Protein AF-A0A2N2S033-F1 (afdb_monomer_lite)

Radius of gyration: 15.78 Å; chains: 1; bounding box: 37×51×32 Å

Sequence (68 aa):
MDRKLSSGINISSAILGVLPTDGRMIISIESGDEDNTSNIFEAIRQMPGVISAALVYHQYETDPDEEA

Secondary structure (DSSP, 8-state):
-----------SEEEEEPPPTT---EEEEE-SSHHHHHHHHHHHHTSTT------------S-TT---

pLDDT: mean 71.36, std 14.65, range [40.97, 92.19]

Structure (mmCIF, N/CA/C/O backbone):
data_AF-A0A2N2S033-F1
#
_entry.id   AF-A0A2N2S033-F1
#
loop_
_atom_site.group_PDB
_atom_site.id
_atom_site.type_symbol
_atom_site.label_atom_id
_atom_site.label_alt_id
_atom_site.label_comp_id
_atom_site.label_asym_id
_atom_site.label_entity_id
_atom_site.label_seq_id
_atom_site.pdbx_PDB_ins_code
_atom_site.Cartn_x
_atom_site.Cartn_y
_atom_site.Cartn_z
_atom_site.occupancy
_atom_site.B_iso_or_equiv
_atom_site.auth_seq_id
_atom_site.auth_comp_id
_atom_site.auth_asym_id
_atom_site.auth_atom_id
_atom_site.pdbx_PDB_model_num
ATOM 1 N N . MET A 1 1 ? 14.892 29.190 5.041 1.00 48.16 1 MET A N 1
ATOM 2 C CA . MET A 1 1 ? 14.292 27.901 5.451 1.00 48.16 1 MET A CA 1
ATOM 3 C C . MET A 1 1 ? 13.742 27.260 4.194 1.00 48.16 1 MET A C 1
ATOM 5 O O . MET A 1 1 ? 12.598 27.497 3.826 1.00 48.16 1 MET A O 1
ATOM 9 N N . ASP A 1 2 ? 14.606 26.544 3.490 1.00 52.44 2 ASP A N 1
ATOM 10 C CA . ASP A 1 2 ? 14.309 25.909 2.213 1.00 52.44 2 ASP A CA 1
ATOM 11 C C . ASP A 1 2 ? 13.436 24.677 2.445 1.00 52.44 2 ASP A C 1
ATOM 13 O O . ASP A 1 2 ? 13.827 23.712 3.105 1.00 52.44 2 ASP A O 1
ATOM 17 N N . ARG A 1 3 ? 12.200 24.741 1.948 1.00 40.97 3 ARG A N 1
ATOM 18 C CA . ARG A 1 3 ? 11.251 23.629 1.962 1.00 40.97 3 ARG A CA 1
ATOM 19 C C . ARG A 1 3 ? 11.803 22.572 1.009 1.00 40.97 3 ARG A C 1
ATOM 21 O O . ARG A 1 3 ? 11.743 22.751 -0.204 1.00 40.97 3 ARG A O 1
ATOM 28 N N . LYS A 1 4 ? 12.364 21.486 1.546 1.00 51.38 4 LYS A N 1
ATOM 29 C CA . LYS A 1 4 ? 12.692 20.296 0.754 1.00 51.38 4 LYS A CA 1
ATOM 30 C C . LYS A 1 4 ? 11.380 19.848 0.101 1.00 51.38 4 LYS A C 1
ATOM 32 O O . LYS A 1 4 ? 10.454 19.460 0.811 1.00 51.38 4 LYS A O 1
ATOM 37 N N . LEU A 1 5 ? 11.268 19.992 -1.219 1.00 50.72 5 LEU A N 1
ATOM 38 C CA . LEU A 1 5 ? 10.220 19.331 -1.993 1.00 50.72 5 LEU A CA 1
ATOM 39 C C . LEU A 1 5 ? 10.300 17.853 -1.602 1.00 50.72 5 LEU A C 1
ATOM 41 O O . LEU A 1 5 ? 11.341 17.231 -1.816 1.00 50.72 5 LEU A O 1
ATOM 45 N N . SER A 1 6 ? 9.270 17.309 -0.949 1.00 52.47 6 SER A N 1
ATOM 46 C CA . SER A 1 6 ? 9.178 15.860 -0.804 1.00 52.47 6 SER A CA 1
ATOM 47 C C . SER A 1 6 ? 9.106 15.336 -2.229 1.00 52.47 6 SER A C 1
ATOM 49 O O . SER A 1 6 ? 8.137 15.646 -2.926 1.00 52.47 6 SER A O 1
ATOM 51 N N . SER A 1 7 ? 10.145 14.649 -2.706 1.00 55.19 7 SER A N 1
ATOM 52 C CA . SER A 1 7 ? 10.058 13.959 -3.987 1.00 55.19 7 SER A CA 1
ATOM 53 C C . SER A 1 7 ? 8.851 13.038 -3.876 1.00 55.19 7 SER A C 1
ATOM 55 O O . SER A 1 7 ? 8.844 12.136 -3.037 1.00 55.19 7 SER A O 1
ATOM 57 N N . GLY A 1 8 ? 7.785 13.359 -4.607 1.00 55.81 8 GLY A N 1
ATOM 58 C CA . GLY A 1 8 ? 6.573 12.557 -4.599 1.00 55.81 8 GLY A CA 1
ATOM 59 C C . GLY A 1 8 ? 6.943 11.129 -4.973 1.00 55.81 8 GLY A C 1
ATOM 60 O O . GLY A 1 8 ? 7.752 10.914 -5.874 1.00 55.81 8 GLY A O 1
ATOM 61 N N . ILE A 1 9 ? 6.392 10.166 -4.247 1.00 57.62 9 ILE A N 1
ATOM 62 C CA . ILE A 1 9 ? 6.505 8.760 -4.610 1.00 57.62 9 ILE A CA 1
ATOM 63 C C . ILE A 1 9 ? 5.812 8.596 -5.974 1.00 57.62 9 ILE A C 1
ATOM 65 O O . ILE A 1 9 ? 4.633 8.934 -6.102 1.00 57.62 9 ILE A O 1
ATOM 69 N N . ASN A 1 10 ? 6.542 8.148 -7.002 1.00 54.62 10 ASN A N 1
ATOM 70 C CA . ASN A 1 10 ? 5.965 7.874 -8.321 1.00 54.62 10 ASN A CA 1
ATOM 71 C C . ASN A 1 10 ? 5.230 6.533 -8.266 1.00 54.62 10 ASN A C 1
ATOM 73 O O . ASN A 1 10 ? 5.858 5.480 -8.189 1.00 54.62 10 ASN A O 1
ATOM 77 N N . ILE A 1 11 ? 3.901 6.586 -8.290 1.00 58.69 11 ILE A N 1
ATOM 78 C CA . ILE A 1 11 ? 3.038 5.406 -8.372 1.00 58.69 11 ILE A CA 1
ATOM 79 C C . ILE A 1 11 ? 2.674 5.223 -9.847 1.00 58.69 11 ILE A C 1
ATOM 81 O O . ILE A 1 11 ? 1.971 6.072 -10.398 1.00 58.69 11 ILE A O 1
ATOM 85 N N . SER A 1 12 ? 3.147 4.147 -10.487 1.00 60.62 12 SER A N 1
ATOM 86 C CA . SER A 1 12 ? 2.808 3.859 -11.890 1.00 60.62 12 SER A CA 1
ATOM 87 C C . SER A 1 12 ? 1.360 3.388 -12.018 1.00 60.62 12 SER A C 1
ATOM 89 O O . SER A 1 12 ? 0.628 3.850 -12.892 1.00 60.62 12 SER A O 1
ATOM 91 N N . SER A 1 13 ? 0.914 2.526 -11.102 1.00 56.94 13 SER A N 1
ATOM 92 C CA . SER A 1 13 ? -0.488 2.138 -10.972 1.00 56.94 13 SER A CA 1
ATOM 93 C C . SER A 1 13 ? -0.800 1.681 -9.539 1.00 56.94 13 SER A C 1
ATOM 95 O O . SER A 1 13 ? 0.068 1.187 -8.818 1.00 56.94 13 SER A O 1
ATOM 97 N N . ALA A 1 14 ? -2.043 1.900 -9.100 1.00 58.41 14 ALA A N 1
ATOM 98 C CA . ALA A 1 14 ? -2.574 1.363 -7.851 1.00 58.41 14 ALA A CA 1
ATOM 99 C C . ALA A 1 14 ? -3.978 0.816 -8.113 1.00 58.41 14 ALA A C 1
ATOM 101 O O . ALA A 1 14 ? -4.891 1.565 -8.468 1.00 58.41 14 ALA A O 1
ATOM 102 N N . ILE A 1 15 ? -4.150 -0.494 -7.946 1.00 61.84 15 ILE A N 1
ATOM 103 C CA . ILE A 1 15 ? -5.456 -1.151 -8.051 1.00 61.84 15 ILE A CA 1
ATOM 104 C C . ILE A 1 15 ? -5.970 -1.392 -6.635 1.00 61.84 15 ILE A C 1
ATOM 106 O O . ILE A 1 15 ? -5.316 -2.060 -5.833 1.00 61.84 15 ILE A O 1
ATOM 110 N N . LEU A 1 16 ? -7.148 -0.843 -6.339 1.00 62.62 16 LEU A N 1
ATOM 111 C CA . LEU A 1 16 ? -7.845 -1.032 -5.073 1.00 62.62 16 LEU A CA 1
ATOM 112 C C . LEU A 1 16 ? -8.885 -2.152 -5.215 1.00 62.62 16 LEU A C 1
ATOM 114 O O . LEU A 1 16 ? -9.919 -1.968 -5.857 1.00 62.62 16 LEU A O 1
ATOM 118 N N . GLY A 1 17 ? -8.609 -3.311 -4.615 1.00 60.50 17 GLY A N 1
ATOM 119 C CA . GLY A 1 17 ? -9.554 -4.425 -4.517 1.00 60.50 17 GLY A CA 1
ATOM 120 C C . GLY A 1 17 ? -10.522 -4.249 -3.342 1.00 60.50 17 GLY A C 1
ATOM 121 O O . GLY A 1 17 ? -10.133 -3.776 -2.276 1.00 60.50 17 GLY A O 1
ATOM 122 N N . VAL A 1 18 ? -11.791 -4.615 -3.549 1.00 61.53 18 VAL A N 1
ATOM 123 C CA . VAL A 1 18 ? -12.921 -4.404 -2.622 1.00 61.53 18 VAL A CA 1
ATOM 124 C C . VAL A 1 18 ? -12.635 -4.916 -1.203 1.00 61.53 18 VAL A C 1
ATOM 126 O O . VAL A 1 18 ? -12.093 -6.006 -1.027 1.00 61.53 18 VAL A O 1
ATOM 129 N N . LEU A 1 19 ? -13.079 -4.153 -0.199 1.00 58.44 19 LEU A N 1
ATOM 130 C CA . LEU A 1 19 ? -13.117 -4.564 1.205 1.00 58.44 19 LEU A CA 1
ATOM 131 C C . LEU A 1 19 ? -14.058 -5.772 1.365 1.00 58.44 19 LEU A C 1
ATOM 133 O O . LEU A 1 19 ? -15.251 -5.639 1.069 1.00 58.44 19 LEU A O 1
ATOM 137 N N . PRO A 1 20 ? -13.621 -6.922 1.901 1.00 61.47 20 PRO A N 1
ATOM 138 C CA . PRO A 1 20 ? -14.552 -7.780 2.609 1.00 61.47 20 PRO A CA 1
ATOM 139 C C . PRO A 1 20 ? -15.083 -6.988 3.818 1.00 61.47 20 PRO A C 1
ATOM 141 O O . PRO A 1 20 ? -14.433 -6.066 4.318 1.00 61.47 20 PRO A O 1
ATOM 144 N N . THR A 1 21 ? -16.259 -7.335 4.339 1.00 70.50 21 THR A N 1
ATOM 145 C CA . THR A 1 21 ? -16.864 -6.651 5.505 1.00 70.50 21 THR A CA 1
ATOM 146 C C . THR A 1 21 ? -16.003 -6.702 6.779 1.00 70.50 21 THR A C 1
ATOM 148 O O . THR A 1 21 ? -16.385 -6.150 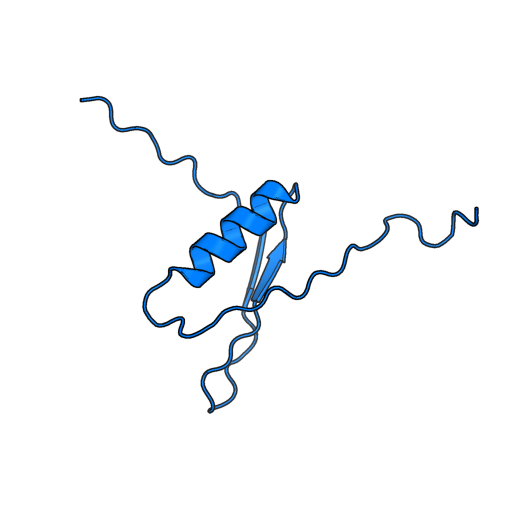7.805 1.00 70.50 21 THR A O 1
ATOM 151 N N . ASP A 1 22 ? -14.860 -7.384 6.728 1.00 78.81 22 ASP A N 1
ATOM 152 C CA . ASP A 1 22 ? -13.876 -7.547 7.793 1.00 78.81 22 ASP A CA 1
ATOM 153 C C . ASP A 1 22 ? -12.748 -6.497 7.786 1.00 78.81 22 ASP A C 1
ATOM 155 O O . ASP A 1 22 ? -11.868 -6.550 8.643 1.00 78.81 22 ASP A O 1
ATOM 159 N N . GLY A 1 23 ? -12.766 -5.540 6.851 1.00 79.44 23 GLY A N 1
ATOM 160 C CA . GLY A 1 23 ? -11.815 -4.426 6.831 1.00 79.44 23 GLY A CA 1
ATOM 161 C C . GLY A 1 23 ? -10.452 -4.747 6.213 1.00 79.44 23 GLY A C 1
ATOM 162 O O . GLY A 1 23 ? -9.524 -3.953 6.362 1.00 79.44 23 GLY A O 1
ATOM 163 N N . ARG A 1 24 ? -10.301 -5.880 5.514 1.00 83.56 24 ARG A N 1
ATOM 164 C CA . ARG A 1 24 ? -9.083 -6.182 4.745 1.00 83.56 24 ARG A CA 1
ATOM 165 C C . ARG A 1 24 ? -9.093 -5.488 3.387 1.00 83.56 24 ARG A C 1
ATOM 167 O O . ARG A 1 24 ? -10.132 -5.356 2.758 1.00 83.56 24 ARG A O 1
ATOM 174 N N . MET A 1 25 ? -7.925 -5.078 2.910 1.00 84.62 25 MET A N 1
ATOM 175 C CA . MET A 1 25 ? -7.764 -4.417 1.616 1.00 84.62 25 MET A CA 1
ATOM 176 C C . MET A 1 25 ? -6.627 -5.082 0.848 1.00 84.62 25 MET A C 1
ATOM 178 O O . MET A 1 25 ? -5.570 -5.343 1.421 1.00 84.62 25 MET A O 1
ATOM 182 N N . ILE A 1 26 ? -6.850 -5.355 -0.438 1.00 84.00 26 ILE A N 1
ATOM 183 C CA . ILE A 1 26 ? -5.799 -5.813 -1.351 1.00 84.00 26 ILE A CA 1
ATOM 184 C C . ILE A 1 26 ? -5.366 -4.616 -2.190 1.00 84.00 26 ILE A C 1
ATOM 186 O O . ILE A 1 26 ? -6.201 -3.960 -2.817 1.00 84.00 26 ILE A O 1
ATOM 190 N N . ILE A 1 27 ? -4.062 -4.348 -2.180 1.00 81.56 27 ILE A N 1
ATOM 191 C CA . ILE A 1 27 ? -3.429 -3.258 -2.918 1.00 81.56 27 ILE A CA 1
ATOM 192 C C . ILE A 1 27 ? -2.361 -3.874 -3.819 1.00 81.56 27 ILE A C 1
ATOM 194 O O . ILE A 1 27 ? -1.460 -4.553 -3.328 1.00 81.56 27 ILE A O 1
ATOM 198 N N . SER A 1 28 ? -2.457 -3.628 -5.123 1.00 82.44 28 SER A N 1
ATOM 199 C CA . SER A 1 28 ? -1.373 -3.915 -6.066 1.00 82.44 28 SER A CA 1
ATOM 200 C C . SER A 1 28 ? -0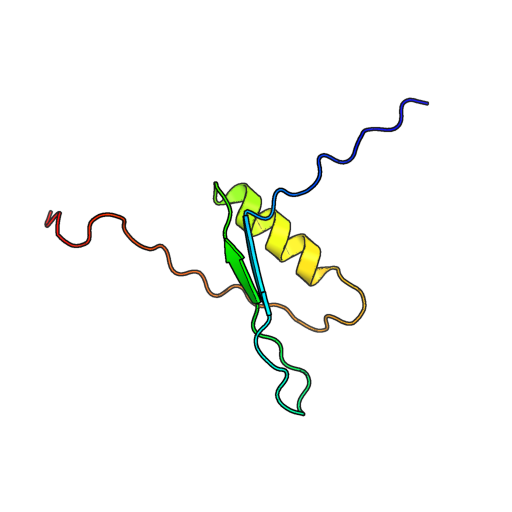.510 -2.668 -6.235 1.00 82.44 28 SER A C 1
ATOM 202 O O . SER A 1 28 ? -1.045 -1.590 -6.497 1.00 82.44 28 SER A O 1
ATOM 204 N N . ILE A 1 29 ? 0.805 -2.824 -6.070 1.00 81.06 29 ILE A N 1
ATOM 205 C CA . ILE A 1 29 ? 1.806 -1.770 -6.254 1.00 81.06 29 ILE A CA 1
ATOM 206 C C . ILE A 1 29 ? 2.578 -2.086 -7.531 1.00 81.06 29 ILE A C 1
ATOM 208 O O . ILE A 1 29 ? 3.156 -3.164 -7.642 1.00 81.06 29 ILE A O 1
ATOM 212 N N . GLU A 1 30 ? 2.605 -1.142 -8.466 1.00 80.00 30 GLU A N 1
ATOM 213 C CA . GLU A 1 30 ? 3.477 -1.186 -9.638 1.00 80.00 30 GLU A CA 1
ATOM 214 C C . GLU A 1 30 ? 4.416 0.025 -9.596 1.00 80.00 30 GLU A C 1
ATOM 216 O O . GLU A 1 30 ? 3.965 1.177 -9.570 1.00 80.00 30 GLU A O 1
ATOM 221 N N . SER A 1 31 ? 5.725 -0.227 -9.566 1.00 76.19 31 SER A N 1
ATOM 222 C CA . SER A 1 31 ? 6.763 0.807 -9.576 1.00 76.19 31 SER A CA 1
ATOM 223 C C . SER A 1 31 ? 7.909 0.432 -10.509 1.00 76.19 31 SER A C 1
ATOM 225 O O . SER A 1 31 ? 8.096 -0.733 -10.843 1.00 76.19 31 SER A O 1
ATOM 227 N N . GLY A 1 32 ? 8.680 1.437 -10.936 1.00 74.62 32 GLY A N 1
ATOM 228 C CA . GLY A 1 32 ? 9.793 1.248 -11.877 1.00 74.62 32 GLY A CA 1
ATOM 229 C C . GLY A 1 32 ? 11.038 0.570 -11.291 1.00 74.62 32 GLY A C 1
ATOM 230 O O . GLY A 1 32 ? 11.917 0.178 -12.049 1.00 74.62 32 GLY A O 1
ATOM 231 N N . ASP A 1 33 ? 11.118 0.440 -9.967 1.00 76.31 33 ASP A N 1
ATOM 232 C CA . ASP A 1 33 ? 12.215 -0.200 -9.238 1.00 76.31 33 ASP A CA 1
ATOM 233 C C . ASP A 1 33 ? 11.745 -0.684 -7.850 1.00 76.31 33 ASP A C 1
ATOM 235 O O . ASP A 1 33 ? 10.694 -0.256 -7.350 1.00 76.31 33 ASP A O 1
ATOM 239 N N . GLU A 1 34 ? 12.514 -1.595 -7.244 1.00 77.94 34 GLU A N 1
ATOM 240 C CA . GLU A 1 34 ? 12.188 -2.250 -5.964 1.00 77.94 34 GLU A CA 1
ATOM 241 C C . GLU A 1 34 ? 12.255 -1.297 -4.762 1.00 77.94 34 GLU A C 1
ATOM 243 O O . GLU A 1 34 ? 11.445 -1.407 -3.832 1.00 77.94 34 GLU A O 1
ATOM 248 N N . ASP A 1 35 ? 13.174 -0.328 -4.791 1.00 82.00 35 ASP A N 1
ATOM 249 C CA . ASP A 1 35 ? 13.287 0.700 -3.753 1.00 82.00 35 ASP A CA 1
ATOM 250 C C . ASP A 1 35 ? 11.994 1.524 -3.692 1.00 82.00 35 ASP A C 1
ATOM 252 O O . ASP A 1 35 ? 11.445 1.774 -2.614 1.00 82.00 35 ASP A O 1
ATOM 256 N N . ASN A 1 36 ? 11.436 1.882 -4.850 1.00 80.50 36 ASN A N 1
ATOM 257 C CA . ASN A 1 36 ? 10.150 2.558 -4.947 1.00 80.50 36 ASN A CA 1
ATOM 258 C C . ASN A 1 36 ? 8.982 1.686 -4.461 1.00 80.50 36 ASN A C 1
ATOM 260 O O . ASN A 1 36 ? 8.117 2.209 -3.757 1.00 80.50 36 ASN A O 1
ATOM 264 N N . THR A 1 37 ? 8.966 0.376 -4.741 1.00 82.44 37 THR A N 1
ATOM 265 C CA . THR A 1 37 ? 7.942 -0.538 -4.185 1.00 82.44 37 THR A CA 1
ATOM 266 C C . THR A 1 37 ? 7.994 -0.536 -2.658 1.00 82.44 37 THR A C 1
ATOM 268 O O . THR A 1 37 ? 6.964 -0.381 -1.997 1.00 82.44 37 THR A O 1
ATOM 271 N N . SER A 1 38 ? 9.195 -0.654 -2.088 1.00 85.00 38 SER A N 1
ATOM 272 C CA . SER A 1 38 ? 9.404 -0.679 -0.637 1.00 85.00 38 SER A CA 1
ATOM 273 C C . SER A 1 38 ? 8.986 0.641 0.019 1.00 85.00 38 SER A C 1
ATOM 275 O O . SER A 1 38 ? 8.298 0.641 1.040 1.00 85.00 38 SER A O 1
ATOM 277 N N . ASN A 1 39 ? 9.315 1.774 -0.607 1.00 86.75 39 ASN A N 1
ATOM 278 C CA . ASN A 1 39 ? 8.898 3.098 -0.143 1.00 86.75 39 ASN A CA 1
ATOM 279 C C . ASN A 1 39 ? 7.368 3.276 -0.174 1.00 86.75 39 ASN A C 1
ATOM 281 O O . ASN A 1 39 ? 6.801 3.833 0.768 1.00 86.75 39 ASN A O 1
ATOM 285 N N . ILE A 1 40 ? 6.686 2.791 -1.223 1.00 86.00 40 ILE A N 1
ATOM 286 C CA . ILE A 1 40 ? 5.213 2.806 -1.312 1.00 86.00 40 ILE A CA 1
ATOM 287 C C . ILE A 1 40 ? 4.604 1.945 -0.201 1.00 86.00 40 ILE A C 1
ATOM 289 O O . ILE A 1 40 ? 3.674 2.384 0.479 1.00 86.00 40 ILE A O 1
ATOM 293 N N . PHE A 1 41 ? 5.134 0.739 0.011 1.00 87.88 41 PHE A N 1
ATOM 294 C CA . PHE A 1 41 ? 4.669 -0.164 1.061 1.00 87.88 41 PHE A CA 1
ATOM 295 C C . PHE A 1 41 ? 4.785 0.468 2.456 1.00 87.88 41 PHE A C 1
ATOM 297 O O . PHE A 1 41 ? 3.814 0.469 3.217 1.00 87.88 41 PHE A O 1
ATOM 304 N N . GLU A 1 42 ? 5.936 1.062 2.780 1.00 89.56 42 GLU A N 1
ATOM 305 C CA . GLU A 1 42 ? 6.140 1.724 4.071 1.00 89.56 42 GLU A CA 1
ATOM 306 C C . GLU A 1 42 ? 5.237 2.954 4.236 1.00 89.56 42 GLU A C 1
ATOM 308 O O . GLU A 1 42 ? 4.680 3.171 5.316 1.00 89.56 42 GLU A O 1
ATOM 313 N N . ALA A 1 43 ? 5.002 3.716 3.163 1.00 89.69 43 ALA A N 1
ATOM 314 C CA . ALA A 1 43 ? 4.055 4.826 3.192 1.00 89.69 43 ALA A CA 1
ATOM 315 C C . ALA A 1 43 ? 2.628 4.353 3.521 1.00 89.69 43 ALA A C 1
ATOM 317 O O . ALA A 1 43 ? 1.987 4.940 4.391 1.00 89.69 43 ALA A O 1
ATOM 318 N N . ILE A 1 44 ? 2.151 3.269 2.890 1.00 88.62 44 ILE A N 1
ATOM 319 C CA . ILE A 1 44 ? 0.835 2.666 3.170 1.00 88.62 44 ILE A CA 1
ATOM 320 C C . ILE A 1 44 ? 0.754 2.197 4.623 1.00 88.62 44 ILE A C 1
ATOM 322 O O . ILE A 1 44 ? -0.222 2.479 5.318 1.00 88.62 44 ILE A O 1
ATOM 326 N N . ARG A 1 45 ? 1.792 1.515 5.110 1.00 89.06 45 ARG A N 1
ATOM 327 C CA . ARG A 1 45 ? 1.849 0.985 6.476 1.00 89.06 45 ARG A CA 1
ATOM 328 C C . ARG A 1 45 ? 1.730 2.073 7.550 1.00 89.06 45 ARG A C 1
ATOM 330 O O . ARG A 1 45 ? 1.228 1.795 8.635 1.00 89.06 45 ARG A O 1
ATOM 337 N N . GLN A 1 46 ? 2.179 3.293 7.260 1.00 92.19 46 GLN A N 1
ATOM 338 C CA . GLN A 1 46 ? 2.100 4.435 8.177 1.00 92.19 46 GLN A CA 1
ATOM 339 C C . GLN A 1 46 ? 0.799 5.247 8.058 1.00 92.19 46 GLN A C 1
ATOM 341 O O . GLN A 1 46 ? 0.606 6.199 8.821 1.00 92.19 46 GLN A O 1
ATOM 346 N N . MET A 1 47 ? -0.107 4.906 7.135 1.00 89.94 47 MET A N 1
ATOM 347 C CA . MET A 1 47 ? -1.361 5.643 6.969 1.00 89.94 47 MET A CA 1
ATOM 348 C C . MET A 1 47 ? -2.296 5.446 8.176 1.00 89.94 47 MET A C 1
ATOM 350 O O . MET A 1 47 ? -2.501 4.317 8.632 1.00 89.94 47 MET A O 1
ATOM 354 N N . PRO A 1 48 ? -2.937 6.519 8.680 1.00 91.19 48 PRO A N 1
ATOM 355 C CA . PRO A 1 48 ? -3.955 6.400 9.718 1.00 91.19 48 PRO A CA 1
ATOM 356 C C . PRO A 1 48 ? -5.069 5.426 9.311 1.00 91.19 48 PRO A C 1
ATOM 358 O O . PRO A 1 48 ?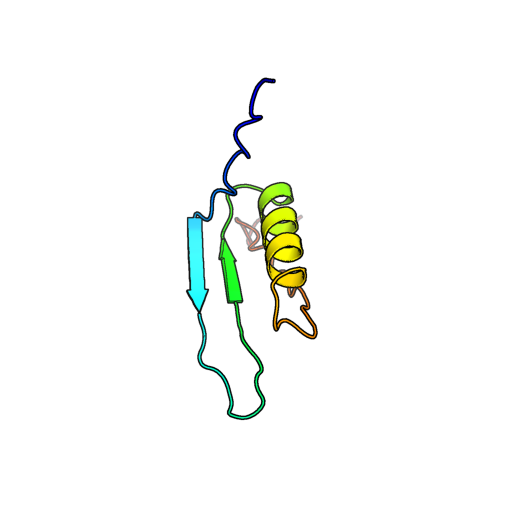 -5.638 5.542 8.229 1.00 91.19 48 PRO A O 1
ATOM 361 N N . GLY A 1 49 ? -5.395 4.481 10.196 1.00 88.88 49 GLY A N 1
ATOM 362 C CA . GLY A 1 49 ? -6.414 3.453 9.954 1.00 88.88 49 GLY A CA 1
ATOM 363 C C . GLY A 1 49 ? -5.872 2.129 9.407 1.00 88.88 49 GLY A C 1
ATOM 364 O O . GLY A 1 49 ? -6.586 1.129 9.458 1.00 88.88 49 GLY A O 1
ATOM 365 N N . VAL A 1 50 ? -4.610 2.075 8.968 1.00 90.44 50 VAL A N 1
ATOM 366 C CA . VAL A 1 50 ? -3.942 0.811 8.633 1.00 90.44 50 VAL A CA 1
ATOM 367 C C . VAL A 1 50 ? -3.452 0.156 9.922 1.00 90.44 50 VAL A C 1
ATOM 369 O O . VAL A 1 50 ? -2.524 0.627 10.571 1.00 90.44 50 VAL A O 1
ATOM 372 N N . ILE A 1 51 ? -4.105 -0.937 10.317 1.00 91.81 51 ILE A N 1
ATOM 373 C CA . ILE A 1 51 ? -3.736 -1.703 11.519 1.00 91.81 51 ILE A CA 1
ATOM 374 C C . ILE A 1 51 ? -2.534 -2.619 11.241 1.00 91.81 51 ILE A C 1
ATOM 376 O O . ILE A 1 51 ? -1.705 -2.860 12.115 1.00 91.81 51 ILE A O 1
ATOM 380 N N . SER A 1 52 ? -2.455 -3.149 10.019 1.00 89.12 52 SER A N 1
ATOM 381 C CA . SER A 1 52 ? -1.430 -4.086 9.565 1.00 89.12 52 SER A CA 1
ATOM 382 C C . SER A 1 52 ? -1.331 -4.039 8.041 1.00 89.12 52 SER A C 1
ATOM 384 O O . SER A 1 52 ? -2.351 -3.920 7.362 1.00 89.12 52 SER A O 1
ATOM 386 N N . ALA A 1 53 ? -0.113 -4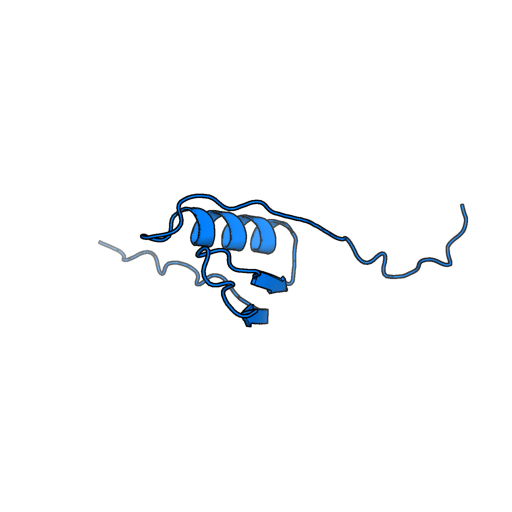.166 7.518 1.00 88.94 53 ALA A N 1
ATOM 387 C CA . ALA A 1 53 ? 0.161 -4.352 6.101 1.00 88.94 53 ALA A CA 1
ATOM 388 C C . ALA A 1 53 ? 1.195 -5.474 5.939 1.00 88.94 53 ALA A C 1
ATOM 390 O O . ALA A 1 53 ? 2.163 -5.544 6.699 1.00 88.94 53 ALA A O 1
ATOM 391 N N . ALA A 1 54 ? 0.988 -6.342 4.952 1.00 87.19 54 ALA A N 1
ATOM 392 C CA . ALA A 1 54 ? 1.924 -7.390 4.569 1.00 87.19 54 ALA A CA 1
ATOM 393 C C . ALA A 1 54 ? 2.166 -7.295 3.064 1.00 87.19 54 ALA A C 1
ATOM 395 O O . ALA A 1 54 ? 1.211 -7.208 2.291 1.00 87.19 54 ALA A O 1
ATOM 396 N N . LEU A 1 55 ? 3.436 -7.293 2.665 1.00 83.94 55 LEU A N 1
ATOM 397 C CA . LEU A 1 55 ? 3.821 -7.286 1.262 1.00 83.94 55 LEU A CA 1
ATOM 398 C C . LEU A 1 55 ? 3.917 -8.730 0.771 1.00 83.94 55 LEU A C 1
ATOM 400 O O . LEU A 1 55 ? 4.694 -9.520 1.305 1.00 83.94 55 LEU A O 1
ATOM 404 N N . VAL A 1 56 ? 3.126 -9.068 -0.244 1.00 79.50 56 VAL A N 1
ATOM 405 C CA . VAL A 1 56 ? 3.267 -10.323 -0.987 1.00 79.50 56 VAL A CA 1
ATOM 406 C C . VAL A 1 56 ? 3.865 -9.961 -2.340 1.00 79.50 56 VAL A C 1
ATOM 408 O O . VAL A 1 56 ? 3.169 -9.433 -3.204 1.00 79.50 56 VAL A O 1
ATOM 411 N N . TYR A 1 57 ? 5.167 -10.189 -2.491 1.00 68.12 57 TYR A N 1
ATOM 412 C CA . TYR A 1 57 ? 5.907 -9.854 -3.703 1.00 68.12 57 TYR A CA 1
ATOM 413 C C . TYR A 1 57 ? 5.913 -11.044 -4.664 1.00 68.12 57 TYR A C 1
ATOM 415 O O . TYR A 1 57 ? 6.258 -12.155 -4.269 1.00 68.12 57 TYR A O 1
ATOM 423 N N . HIS A 1 58 ? 5.532 -10.802 -5.917 1.00 64.62 58 HIS A N 1
ATOM 424 C CA . HIS A 1 58 ? 5.783 -11.717 -7.026 1.00 64.62 58 HIS A CA 1
ATOM 425 C C . HIS A 1 58 ? 6.699 -10.968 -7.995 1.00 64.62 58 HIS A C 1
ATOM 427 O O . HIS A 1 58 ? 6.235 -10.035 -8.652 1.00 64.62 58 HIS A O 1
ATOM 433 N N . GLN A 1 59 ? 7.985 -11.334 -8.073 1.00 57.25 59 GLN A N 1
ATOM 434 C CA . GLN A 1 59 ? 8.763 -10.958 -9.253 1.00 57.25 59 GLN A CA 1
ATOM 435 C C . GLN A 1 59 ? 8.158 -11.713 -10.432 1.00 57.25 59 GLN A C 1
ATOM 437 O O . GLN A 1 59 ? 8.089 -12.941 -10.414 1.00 57.25 59 GLN A O 1
ATOM 442 N N . TYR A 1 60 ? 7.695 -10.982 -11.439 1.00 56.78 60 TYR A N 1
ATOM 443 C CA . TYR A 1 60 ? 7.580 -11.570 -12.762 1.00 56.78 60 TYR A CA 1
ATOM 444 C C . TYR A 1 60 ? 9.002 -11.649 -13.311 1.00 56.78 60 TYR A C 1
ATOM 446 O O . TYR A 1 60 ? 9.607 -10.616 -13.594 1.00 56.78 60 TYR A O 1
ATOM 454 N N . GLU A 1 61 ? 9.550 -12.857 -13.414 1.00 51.12 61 GLU A N 1
ATOM 455 C CA . GLU A 1 61 ? 10.702 -13.086 -14.282 1.00 51.12 61 GLU 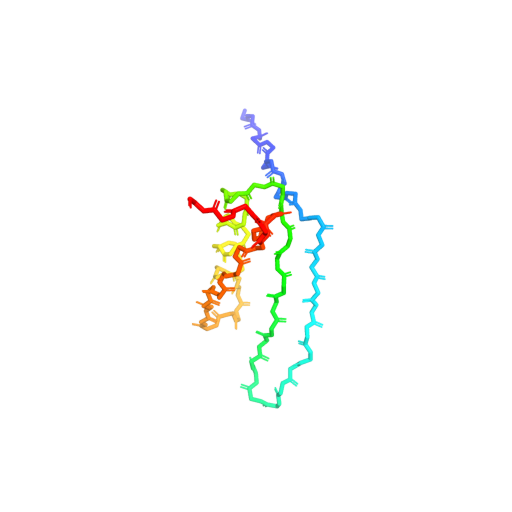A CA 1
ATOM 456 C C . GLU A 1 61 ? 10.275 -12.700 -15.701 1.00 51.12 61 GLU A C 1
ATOM 458 O O . GLU A 1 61 ? 9.268 -13.189 -16.217 1.00 51.12 61 GLU A O 1
ATOM 463 N N . THR A 1 62 ? 10.998 -11.762 -16.313 1.00 56.34 62 THR A N 1
ATOM 464 C CA . THR A 1 62 ? 10.693 -11.280 -17.669 1.00 56.34 62 THR A CA 1
ATOM 465 C C . THR A 1 62 ? 10.936 -12.361 -18.730 1.00 56.34 62 THR A C 1
ATOM 467 O O . THR A 1 62 ? 10.530 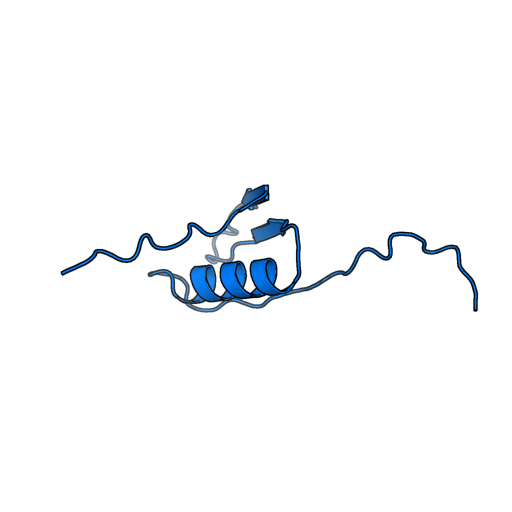-12.177 -19.873 1.00 56.34 62 THR A O 1
ATOM 470 N N . ASP A 1 63 ? 11.553 -13.488 -18.363 1.00 55.81 63 ASP A N 1
ATOM 471 C CA . ASP A 1 63 ? 11.803 -14.611 -19.261 1.00 55.81 63 ASP A CA 1
ATOM 472 C C . ASP A 1 63 ? 11.817 -15.949 -18.487 1.00 55.81 63 ASP A C 1
ATOM 474 O O . ASP A 1 63 ? 12.846 -16.335 -17.936 1.00 55.81 63 ASP A O 1
ATOM 478 N N . PRO A 1 64 ? 10.674 -16.651 -18.366 1.00 55.41 64 PRO A N 1
ATOM 479 C CA . PRO A 1 64 ? 10.607 -17.955 -17.701 1.00 55.41 64 PRO A CA 1
ATOM 480 C C . PRO A 1 64 ? 11.250 -19.093 -18.519 1.00 55.41 64 PRO A C 1
ATOM 482 O O . PRO A 1 64 ? 11.299 -20.221 -18.030 1.00 55.41 64 PRO A O 1
ATOM 485 N N . ASP A 1 65 ? 11.715 -18.815 -19.745 1.00 61.66 65 ASP A N 1
ATOM 486 C CA . ASP A 1 65 ? 12.240 -19.808 -20.691 1.00 61.66 65 ASP A CA 1
ATOM 487 C C . ASP A 1 65 ? 13.785 -19.833 -20.773 1.00 61.66 65 ASP A C 1
ATOM 489 O O . ASP A 1 65 ? 14.343 -20.645 -21.519 1.00 61.66 65 ASP A O 1
ATOM 493 N N . GLU A 1 66 ? 14.512 -19.004 -20.011 1.00 56.78 66 GLU A N 1
ATOM 494 C CA . GLU A 1 66 ? 15.979 -19.098 -19.931 1.00 56.78 66 GLU A CA 1
ATOM 495 C C . GLU A 1 66 ? 16.385 -20.199 -18.925 1.00 56.78 66 GLU A C 1
ATOM 497 O O . GLU A 1 66 ? 16.758 -19.947 -17.780 1.00 56.78 66 GLU A O 1
ATOM 502 N N . GLU A 1 67 ? 16.250 -21.463 -19.350 1.00 51.12 67 GLU A N 1
ATOM 503 C CA . GLU A 1 67 ? 16.776 -22.624 -18.620 1.00 51.12 67 GLU A CA 1
ATOM 504 C C . GLU A 1 67 ? 18.315 -22.543 -18.499 1.00 51.12 67 GLU A C 1
ATOM 506 O O . GLU A 1 67 ? 19.022 -22.326 -19.487 1.00 51.12 67 GLU A O 1
ATOM 511 N N . ALA A 1 68 ? 18.809 -22.716 -17.267 1.00 65.38 68 ALA A N 1
ATOM 512 C CA . ALA A 1 68 ? 20.219 -22.652 -16.858 1.00 65.38 68 ALA A CA 1
ATOM 513 C C . ALA A 1 68 ? 21.138 -23.734 -17.459 1.00 65.38 68 ALA A C 1
ATOM 515 O O . ALA A 1 68 ? 20.671 -24.870 -17.708 1.00 65.38 68 ALA A O 1
#

Foldseek 3Di:
DDDPPPPDLDFPDWDWDDDDPVGDTDIDGDDPDPVSVVVVQVVVCPDPPNPDDDDDDDDDPPDPPPDD